Protein AF-A0A0A9XXH5-F1 (afdb_monomer_lite)

Organism: Lygus hesperus (NCBI:txid30085)

Radius of gyration: 18.62 Å; chains: 1; bounding box: 41×30×53 Å

Secondary structure (DSSP, 8-state):
---S-S-B-----B-TTSSSSBHHHHHHHHHTT--BSS--HHHHT-BHHHHHHHHHHTT----------TT--HHHHTTT--SSEE---SBSSTTTT-SGGGEE-SHHHHHHHHHHHH-

Structure (mmCIF, N/CA/C/O backbone):
data_AF-A0A0A9XXH5-F1
#
_entry.id   AF-A0A0A9XXH5-F1
#
loop_
_atom_site.group_PDB
_atom_site.id
_atom_site.type_symbol
_atom_site.label_atom_id
_atom_site.label_alt_id
_atom_site.label_comp_id
_atom_site.label_asym_id
_atom_site.label_entity_id
_atom_site.label_seq_id
_atom_site.pdbx_PDB_ins_code
_atom_site.Cartn_x
_atom_site.Cartn_y
_atom_site.Cartn_z
_atom_site.occupancy
_atom_site.B_iso_or_equiv
_atom_site.auth_seq_id
_atom_site.auth_comp_id
_atom_site.auth_asym_id
_atom_site.auth_atom_id
_atom_site.pdbx_PDB_model_num
ATOM 1 N N . MET A 1 1 ? -15.281 2.011 32.263 1.00 54.94 1 MET A N 1
ATOM 2 C CA . MET A 1 1 ? -15.742 2.935 31.200 1.00 54.94 1 MET A CA 1
ATOM 3 C C . MET A 1 1 ? -16.619 4.014 31.821 1.00 54.94 1 MET A C 1
ATOM 5 O O . MET A 1 1 ? -17.344 3.702 32.754 1.00 54.94 1 MET A O 1
ATOM 9 N N . SER A 1 2 ? -16.558 5.261 31.341 1.00 64.12 2 SER A N 1
ATOM 10 C CA . SER A 1 2 ? -17.388 6.364 31.863 1.00 64.12 2 SER A CA 1
ATOM 11 C C . SER A 1 2 ? -18.861 6.296 31.432 1.00 64.12 2 SER A C 1
ATOM 13 O O . SER A 1 2 ? -19.673 7.029 31.985 1.00 64.12 2 SER A O 1
ATOM 15 N N . GLY A 1 3 ? -19.198 5.460 30.437 1.00 71.00 3 GLY A N 1
ATOM 16 C CA . GLY A 1 3 ? -20.556 5.318 29.894 1.00 71.00 3 GLY A CA 1
ATOM 17 C C . GLY A 1 3 ? -21.072 6.546 29.135 1.00 71.00 3 GLY A C 1
ATOM 18 O O . GLY A 1 3 ? -22.267 6.652 28.904 1.00 71.00 3 GLY A O 1
ATOM 19 N N . LYS A 1 4 ? -20.197 7.501 28.785 1.00 87.12 4 LYS A N 1
ATOM 20 C CA . LYS A 1 4 ? -20.600 8.768 28.148 1.00 87.12 4 LYS A CA 1
ATOM 21 C C . LYS A 1 4 ? -20.866 8.673 26.644 1.00 87.12 4 LYS A C 1
ATOM 23 O O . LYS A 1 4 ? -21.553 9.542 26.120 1.00 87.12 4 LYS A O 1
ATOM 28 N N . TYR A 1 5 ? -20.296 7.679 25.966 1.00 91.62 5 TYR A N 1
ATOM 29 C CA . TYR A 1 5 ? -20.392 7.511 24.517 1.00 91.62 5 TYR A CA 1
ATOM 30 C C . TYR A 1 5 ? -20.564 6.035 24.172 1.00 91.62 5 TYR A C 1
ATOM 32 O O . TYR A 1 5 ? -19.884 5.191 24.758 1.00 91.62 5 TYR A O 1
ATOM 40 N N . ASP A 1 6 ? -21.432 5.753 23.202 1.00 94.44 6 ASP A N 1
ATOM 41 C CA . ASP A 1 6 ? -21.712 4.392 22.732 1.00 94.44 6 ASP A CA 1
ATOM 42 C C . ASP A 1 6 ? -20.745 3.935 21.630 1.00 94.44 6 ASP A C 1
ATOM 44 O O . ASP A 1 6 ? -20.480 2.744 21.485 1.00 94.44 6 ASP A O 1
ATOM 48 N N . VAL A 1 7 ? -20.212 4.874 20.841 1.00 95.25 7 VAL A N 1
ATOM 49 C CA . VAL A 1 7 ? -19.296 4.596 19.729 1.00 95.25 7 VAL A CA 1
ATOM 50 C C . VAL A 1 7 ? -18.395 5.795 19.446 1.00 95.25 7 VAL A C 1
ATOM 52 O O . VAL A 1 7 ? -18.822 6.947 19.533 1.00 95.25 7 VAL A O 1
ATOM 55 N N . PHE A 1 8 ? -17.152 5.520 19.060 1.00 95.31 8 PHE A N 1
ATOM 56 C CA . PHE A 1 8 ? -16.209 6.517 18.568 1.00 95.31 8 PHE A CA 1
ATOM 57 C C . PHE A 1 8 ? -16.181 6.503 17.038 1.00 95.31 8 PHE A C 1
ATOM 59 O O . PHE A 1 8 ? -15.852 5.494 16.412 1.00 95.31 8 PHE A O 1
ATOM 66 N N . TYR A 1 9 ? -16.516 7.633 16.419 1.00 95.69 9 TYR A N 1
ATOM 67 C CA . TYR A 1 9 ? -16.381 7.797 14.975 1.00 95.69 9 TYR A CA 1
ATOM 68 C C . TYR A 1 9 ? -14.916 8.095 14.628 1.00 95.69 9 TYR A C 1
ATOM 70 O O . TYR A 1 9 ? -14.476 9.243 14.687 1.00 95.69 9 TYR A O 1
ATOM 78 N N . ASN A 1 10 ? -14.140 7.050 14.340 1.00 94.12 10 ASN A N 1
ATOM 79 C CA . ASN A 1 10 ? -12.710 7.165 14.080 1.00 94.12 10 ASN A CA 1
ATOM 80 C C . ASN A 1 10 ? -12.438 7.510 12.607 1.00 94.12 10 ASN A C 1
ATOM 82 O O . ASN A 1 10 ? -12.788 6.749 11.705 1.00 94.12 10 ASN A O 1
ATOM 86 N N . MET A 1 11 ? -11.785 8.654 12.400 1.00 92.81 11 MET A N 1
ATOM 87 C CA . MET A 1 11 ? -11.308 9.159 11.105 1.00 92.81 11 MET A CA 1
ATOM 88 C C . MET A 1 11 ? -9.786 9.357 11.097 1.00 92.81 11 MET A C 1
ATOM 90 O O . MET A 1 11 ? -9.259 9.995 10.191 1.00 92.81 11 MET A O 1
ATOM 94 N N . CYS A 1 12 ? -9.086 8.855 12.117 1.00 92.00 12 CYS A N 1
ATOM 95 C CA . CYS A 1 12 ? -7.635 8.919 12.202 1.00 92.00 12 CYS A CA 1
ATOM 96 C C . CYS A 1 12 ? -7.027 8.010 11.134 1.00 92.00 12 CYS A C 1
ATOM 98 O O . CYS A 1 12 ? -7.267 6.799 11.114 1.00 92.00 12 CYS A O 1
ATOM 100 N N . ASP A 1 13 ? -6.242 8.606 10.248 1.00 88.56 13 ASP A N 1
ATOM 101 C CA . ASP A 1 13 ? -5.635 7.977 9.081 1.00 88.56 13 ASP A CA 1
ATOM 102 C C . ASP A 1 13 ? -4.110 8.191 9.055 1.00 88.56 13 ASP A C 1
ATOM 104 O O . ASP A 1 13 ? -3.494 8.098 8.005 1.00 88.56 13 ASP A O 1
ATOM 108 N N . GLY A 1 14 ? -3.472 8.502 10.182 1.00 89.94 14 GLY A N 1
ATOM 109 C CA . GLY A 1 14 ? -2.016 8.600 10.281 1.00 89.94 14 GLY A CA 1
ATOM 110 C C . GLY A 1 14 ? -1.283 7.315 9.935 1.00 89.94 14 GLY A C 1
ATOM 111 O O . GLY A 1 14 ? -1.581 6.260 10.492 1.00 89.94 14 GLY A O 1
ATOM 112 N N . ALA A 1 15 ? -0.290 7.413 9.050 1.00 83.50 15 ALA A N 1
ATOM 113 C CA . ALA A 1 15 ? 0.727 6.378 8.929 1.00 83.50 15 ALA A CA 1
ATOM 114 C C . ALA A 1 15 ? 1.679 6.431 10.134 1.00 83.50 15 ALA A C 1
ATOM 116 O O . ALA A 1 15 ? 1.893 7.493 10.714 1.00 83.50 15 ALA A O 1
ATOM 117 N N . LYS A 1 16 ? 2.296 5.300 10.492 1.00 77.56 16 LYS A N 1
ATOM 118 C CA . LYS A 1 16 ? 3.259 5.208 11.611 1.00 77.56 16 LYS A CA 1
ATOM 119 C C . LYS A 1 16 ? 4.427 6.193 11.546 1.00 77.56 16 LYS A C 1
ATOM 121 O O . LYS A 1 16 ? 5.037 6.472 12.573 1.00 77.56 16 LYS A O 1
ATOM 126 N N . ASP A 1 17 ? 4.793 6.635 10.352 1.00 80.50 17 ASP A N 1
ATOM 127 C CA . ASP A 1 17 ? 5.894 7.555 10.078 1.00 80.50 17 ASP A CA 1
ATOM 128 C C . ASP A 1 17 ? 5.446 9.021 9.937 1.00 80.50 17 ASP A C 1
ATOM 130 O O . ASP A 1 17 ? 6.268 9.892 9.650 1.00 80.50 17 ASP A O 1
ATOM 134 N N . GLU A 1 18 ? 4.165 9.316 10.164 1.00 83.19 18 GLU A N 1
ATOM 135 C CA . GLU A 1 18 ? 3.600 10.662 10.100 1.00 83.19 18 GLU A CA 1
ATOM 136 C C . GLU A 1 18 ? 3.327 11.226 11.506 1.00 83.19 18 GLU A C 1
ATOM 138 O O . GLU A 1 18 ? 2.903 10.518 12.416 1.00 83.19 18 GLU A O 1
ATOM 143 N N . ASP A 1 19 ? 3.505 12.539 11.678 1.00 87.75 19 ASP A N 1
ATOM 144 C CA . ASP A 1 19 ? 3.143 13.263 12.908 1.00 87.75 19 ASP A CA 1
ATOM 145 C C . ASP A 1 19 ? 1.641 13.600 12.924 1.00 87.75 19 ASP A C 1
ATOM 147 O O .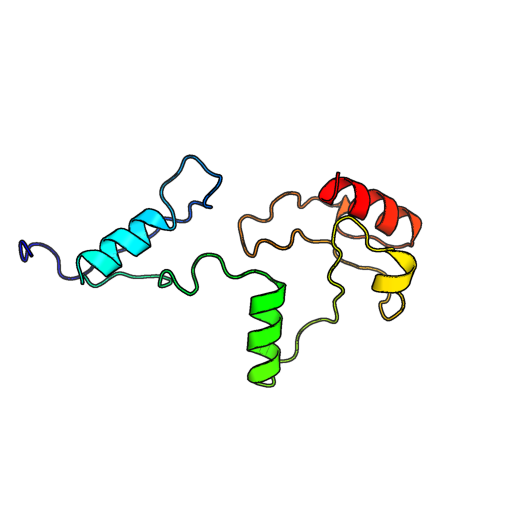 ASP A 1 19 ? 1.221 14.760 12.926 1.00 87.75 19 ASP A O 1
ATOM 151 N N . ARG A 1 20 ? 0.801 12.566 12.816 1.00 90.25 20 ARG A N 1
ATOM 152 C CA . ARG A 1 20 ? -0.655 12.691 12.915 1.00 90.25 20 ARG A CA 1
ATOM 153 C C . ARG A 1 20 ? -1.276 11.434 13.504 1.00 90.25 20 ARG A C 1
ATOM 155 O O . ARG A 1 20 ? -0.735 10.344 13.374 1.00 90.25 20 ARG A O 1
ATOM 162 N N . ALA A 1 21 ? -2.458 11.606 14.086 1.00 92.75 21 ALA A N 1
ATOM 163 C CA . ALA A 1 21 ? -3.176 10.527 14.744 1.00 92.75 21 ALA A CA 1
ATOM 164 C C . ALA A 1 21 ? -3.494 9.363 13.784 1.00 92.75 21 ALA A C 1
ATOM 166 O O . ALA A 1 21 ? -4.158 9.574 12.762 1.00 92.75 21 ALA A O 1
ATOM 167 N N . GLY A 1 22 ? -3.068 8.151 14.133 1.00 93.06 22 GLY A N 1
ATOM 168 C CA . GLY A 1 22 ? -3.111 6.964 13.289 1.00 93.06 22 GLY A CA 1
ATOM 169 C C . GLY A 1 22 ? -3.439 5.667 14.033 1.00 93.06 22 GLY A C 1
ATOM 170 O O . GLY A 1 22 ? -4.433 5.567 14.762 1.00 93.06 22 GLY A O 1
ATOM 171 N N . ILE A 1 23 ? -2.610 4.643 13.817 1.00 93.19 23 ILE A N 1
ATOM 172 C CA . ILE A 1 23 ? -2.771 3.292 14.382 1.00 93.19 23 ILE A CA 1
ATOM 173 C C . ILE A 1 23 ? -2.852 3.281 15.912 1.00 93.19 23 ILE A C 1
ATOM 175 O O . ILE A 1 23 ? -3.563 2.461 16.488 1.00 93.19 23 ILE A O 1
ATOM 179 N N . GLU A 1 24 ? -2.162 4.194 16.584 1.00 94.12 24 GLU A N 1
ATOM 180 C CA . GLU A 1 24 ? -2.131 4.298 18.039 1.00 94.12 24 GLU A CA 1
ATOM 181 C C . GLU A 1 24 ? -3.500 4.672 18.619 1.00 94.12 24 GLU A C 1
ATOM 183 O O . GLU A 1 24 ? -3.865 4.186 19.689 1.00 94.12 24 GLU A O 1
ATOM 188 N N . VAL A 1 25 ? -4.313 5.444 17.886 1.00 95.19 25 VAL A N 1
ATOM 189 C CA . VAL A 1 25 ? -5.703 5.715 18.279 1.00 95.19 25 VAL A CA 1
ATOM 190 C C . VAL A 1 25 ? -6.534 4.440 18.203 1.00 95.19 25 VAL A C 1
ATOM 192 O O . VAL A 1 25 ? -7.292 4.146 19.125 1.00 95.19 25 VAL A O 1
ATOM 195 N N . VAL A 1 26 ? -6.373 3.652 17.137 1.00 95.50 26 VAL A N 1
ATOM 196 C CA . VAL A 1 26 ? -7.076 2.369 16.977 1.00 95.50 26 VAL A CA 1
ATOM 197 C C . VAL A 1 26 ? -6.694 1.401 18.096 1.00 95.50 26 VAL A C 1
ATOM 199 O O . VAL A 1 26 ? -7.571 0.811 18.719 1.00 95.50 26 VAL A O 1
ATOM 202 N N . GLN A 1 27 ? -5.400 1.283 18.395 1.00 95.88 27 GLN A N 1
ATOM 203 C CA . GLN A 1 27 ? -4.899 0.424 19.469 1.00 95.88 27 GLN A CA 1
ATOM 204 C C . GLN A 1 27 ? -5.422 0.855 20.841 1.00 95.88 27 GLN A C 1
ATOM 206 O O . GLN A 1 27 ? -5.854 0.006 21.615 1.00 95.88 27 GLN A O 1
ATOM 211 N N . ALA A 1 28 ? -5.461 2.161 21.123 1.00 95.69 28 ALA A N 1
ATOM 212 C CA . ALA A 1 28 ? -6.043 2.668 22.359 1.00 95.69 28 ALA A CA 1
ATOM 213 C C . ALA A 1 28 ? -7.540 2.327 22.458 1.00 95.69 28 ALA A C 1
ATOM 215 O O . ALA A 1 28 ? -7.999 1.846 23.491 1.00 95.69 28 ALA A O 1
ATOM 216 N N . LEU A 1 29 ? -8.314 2.528 21.385 1.00 95.38 29 LEU A N 1
ATOM 217 C CA . LEU A 1 29 ? -9.742 2.184 21.359 1.00 95.38 29 LEU A CA 1
ATOM 218 C C . LEU A 1 29 ? -9.976 0.679 21.601 1.00 95.38 29 LEU A C 1
ATOM 220 O O . LEU A 1 29 ? -10.894 0.309 22.338 1.00 95.38 29 LEU A O 1
ATOM 224 N N . GLU A 1 30 ? -9.124 -0.181 21.037 1.00 95.94 30 GLU A N 1
ATOM 225 C CA . GLU A 1 30 ? -9.136 -1.630 21.273 1.00 95.94 30 GLU A CA 1
ATOM 226 C C . GLU A 1 30 ? -8.782 -1.990 22.726 1.00 95.94 30 GLU A C 1
ATOM 228 O O . GLU A 1 30 ? -9.483 -2.802 23.335 1.00 95.94 30 GLU A O 1
ATOM 233 N N . GLU A 1 31 ? -7.751 -1.362 23.303 1.00 96.50 31 GLU A N 1
ATOM 234 C CA . GLU A 1 31 ? -7.319 -1.559 24.696 1.00 96.50 31 GLU A CA 1
ATOM 235 C C . GLU A 1 31 ? -8.400 -1.136 25.701 1.00 96.50 31 GLU A C 1
ATOM 237 O O . GLU A 1 31 ? -8.645 -1.821 26.694 1.00 96.50 31 GLU A O 1
ATOM 242 N N . PHE A 1 32 ? -9.114 -0.043 25.422 1.00 94.31 32 PHE A N 1
ATOM 243 C CA . PHE A 1 32 ? -10.244 0.396 26.242 1.00 94.31 32 PHE A CA 1
ATOM 244 C C . PHE A 1 32 ? -11.518 -0.428 26.028 1.00 94.31 32 PHE A C 1
ATOM 246 O O . PHE A 1 32 ? -12.504 -0.185 26.730 1.00 94.31 32 PHE A O 1
ATOM 253 N N . HIS A 1 33 ? -11.515 -1.388 25.097 1.00 93.56 33 HIS A N 1
ATOM 254 C CA . HIS A 1 33 ? -12.666 -2.212 24.724 1.00 93.56 33 HIS A CA 1
ATOM 255 C C . HIS A 1 33 ? -13.907 -1.389 24.342 1.00 93.56 33 HIS A C 1
ATOM 257 O O . HIS A 1 33 ? -15.036 -1.765 24.667 1.00 93.56 33 HIS A O 1
ATOM 263 N N . VAL A 1 34 ? -13.711 -0.247 23.675 1.00 94.19 34 VAL A N 1
ATOM 264 C CA . VAL A 1 34 ? -14.814 0.625 23.245 1.00 94.19 34 VAL A CA 1
ATOM 265 C C . VAL A 1 34 ? -15.170 0.390 21.775 1.00 94.19 34 VAL A C 1
ATOM 267 O O . VAL A 1 34 ? -14.282 0.117 20.969 1.00 94.19 34 VAL A O 1
ATOM 270 N N . PRO A 1 35 ? -16.449 0.512 21.378 1.00 95.25 35 PRO A N 1
ATOM 271 C CA . PRO A 1 35 ? -16.830 0.423 19.972 1.00 95.25 35 PRO A CA 1
ATOM 272 C C . PRO A 1 35 ? -16.311 1.617 19.162 1.00 95.25 35 PRO A C 1
ATOM 274 O O . PRO A 1 35 ? -16.408 2.764 19.605 1.00 95.25 35 PRO A O 1
ATOM 277 N N . PHE A 1 36 ? -15.826 1.370 17.944 1.00 95.69 36 PHE A N 1
ATOM 278 C CA . PHE A 1 36 ? -15.407 2.421 17.016 1.00 95.69 36 PHE A CA 1
ATOM 279 C C . PHE A 1 36 ? -15.652 2.045 15.549 1.00 95.69 36 PHE A C 1
ATOM 281 O O . PHE A 1 36 ? -15.795 0.871 15.209 1.00 95.69 36 PHE A O 1
ATOM 288 N N . THR A 1 37 ? -15.732 3.049 14.674 1.00 95.88 37 THR A N 1
ATOM 289 C CA . THR A 1 37 ? -15.855 2.861 13.217 1.00 95.88 37 THR A CA 1
ATOM 290 C C . THR A 1 37 ? -14.493 2.702 12.539 1.00 95.88 37 THR A C 1
ATOM 292 O O . THR A 1 37 ? -13.492 3.192 13.041 1.00 95.88 37 THR A O 1
ATOM 295 N N . GLY A 1 38 ? -14.447 2.101 11.349 1.00 93.12 38 GLY A N 1
ATOM 296 C CA . GLY A 1 38 ? -13.210 1.968 10.570 1.00 93.12 38 GLY A CA 1
ATOM 297 C C . GLY A 1 38 ? -12.510 0.622 10.764 1.00 93.12 38 GLY A C 1
ATOM 298 O O . GLY A 1 38 ? -13.125 -0.358 11.185 1.00 93.12 38 GLY A O 1
ATOM 299 N N . ALA A 1 39 ? -11.237 0.552 10.374 1.00 91.38 39 ALA A N 1
ATOM 300 C CA . ALA A 1 39 ? -10.456 -0.678 10.444 1.00 91.38 39 ALA A CA 1
ATOM 301 C C . ALA A 1 39 ? -9.921 -0.931 11.861 1.00 91.38 39 ALA A C 1
ATOM 303 O O . ALA A 1 39 ? -9.456 -0.010 12.528 1.00 91.38 39 ALA A O 1
ATOM 304 N N . VAL A 1 40 ? -9.926 -2.200 12.275 1.00 93.88 40 VAL A N 1
ATOM 305 C CA . VAL A 1 40 ? -9.172 -2.678 13.447 1.00 93.88 40 VAL A CA 1
ATOM 306 C C . VAL A 1 40 ? -7.669 -2.654 13.172 1.00 93.88 40 VAL A C 1
ATOM 308 O O . VAL A 1 40 ? -7.242 -2.688 12.012 1.00 93.88 40 VAL A O 1
ATOM 311 N N . SER A 1 41 ? -6.859 -2.672 14.230 1.00 93.38 41 SER A N 1
ATOM 312 C CA . SER A 1 41 ? -5.399 -2.538 14.154 1.00 93.38 41 SER A CA 1
ATOM 313 C C . SER A 1 41 ? -4.761 -3.561 13.211 1.00 93.38 41 SER A C 1
ATOM 315 O O . SER A 1 41 ? -3.871 -3.226 12.429 1.00 93.38 41 SER A O 1
ATOM 317 N N . LYS A 1 42 ? -5.296 -4.790 13.192 1.00 90.81 42 LYS A N 1
ATOM 318 C CA . LYS A 1 42 ? -4.871 -5.884 12.302 1.00 90.81 42 LYS A CA 1
ATOM 319 C C . LYS A 1 42 ? -4.888 -5.515 10.810 1.00 90.81 42 LYS A C 1
ATOM 321 O O . LYS A 1 42 ? -4.099 -6.066 10.046 1.00 90.81 42 LYS A O 1
ATOM 326 N N . TYR A 1 43 ? -5.795 -4.640 10.378 1.00 89.50 43 TYR A N 1
ATOM 327 C CA . TYR A 1 43 ? -6.005 -4.318 8.960 1.00 89.50 43 TYR A CA 1
ATOM 328 C C . TYR A 1 43 ? -5.656 -2.872 8.599 1.00 89.50 43 TYR A C 1
ATOM 330 O O . TYR A 1 43 ? -5.814 -2.484 7.445 1.00 89.50 43 TYR A O 1
ATOM 338 N N . TYR A 1 44 ? -5.175 -2.091 9.563 1.00 90.06 44 TYR A N 1
ATOM 339 C CA . TYR A 1 44 ? -4.972 -0.655 9.409 1.00 90.06 44 TYR A CA 1
ATOM 340 C C . TYR A 1 44 ? -3.859 -0.303 8.403 1.00 90.06 44 TYR A C 1
ATOM 342 O O . TYR A 1 44 ? -4.044 0.543 7.537 1.00 90.06 44 TYR A O 1
ATOM 350 N N . GLU A 1 45 ? -2.731 -1.019 8.449 1.00 87.50 45 GLU A N 1
ATOM 351 C CA . GLU A 1 45 ? -1.546 -0.776 7.604 1.00 87.50 45 GLU A CA 1
ATOM 352 C C . GLU A 1 45 ? -1.099 -2.036 6.846 1.00 87.50 45 GLU A C 1
ATOM 354 O O . GLU A 1 45 ? 0.080 -2.385 6.781 1.00 87.50 45 GLU A O 1
ATOM 359 N N . MET A 1 46 ? -2.051 -2.769 6.269 1.00 90.31 46 MET A N 1
ATOM 360 C CA . MET A 1 46 ? -1.715 -3.947 5.469 1.00 90.31 46 MET A CA 1
ATOM 361 C C . MET A 1 46 ? -0.863 -3.555 4.245 1.00 90.31 46 MET A C 1
ATOM 363 O O . MET A 1 46 ? -1.142 -2.563 3.564 1.00 90.31 46 MET A O 1
ATOM 367 N N . THR A 1 47 ? 0.181 -4.327 3.931 1.00 92.00 47 THR A N 1
ATOM 368 C CA . THR A 1 47 ? 0.992 -4.061 2.735 1.00 92.00 47 THR A CA 1
ATOM 369 C C . THR A 1 47 ? 0.235 -4.465 1.466 1.00 92.00 47 THR A C 1
ATOM 371 O O . THR A 1 47 ? -0.642 -5.330 1.489 1.00 92.00 47 THR A O 1
ATOM 374 N N . LYS A 1 48 ? 0.568 -3.876 0.309 1.00 92.62 48 LYS A N 1
ATOM 375 C CA . LYS A 1 48 ? -0.045 -4.288 -0.969 1.00 92.62 48 LYS A CA 1
ATOM 376 C C . LYS A 1 48 ? 0.176 -5.782 -1.286 1.00 92.62 48 LYS A C 1
ATOM 378 O O . LYS A 1 48 ? -0.763 -6.398 -1.795 1.00 92.62 48 LYS A O 1
ATOM 383 N N . PRO A 1 49 ? 1.358 -6.384 -1.026 1.00 94.44 49 PRO A N 1
ATOM 384 C CA . PRO A 1 49 ? 1.541 -7.831 -1.130 1.00 94.44 49 PRO A CA 1
ATOM 385 C C . PRO A 1 49 ? 0.622 -8.633 -0.203 1.00 94.44 49 PRO A C 1
ATOM 387 O O . PRO A 1 49 ? 0.001 -9.578 -0.680 1.00 94.44 49 PRO A O 1
ATOM 390 N N . ASP A 1 50 ? 0.458 -8.229 1.061 1.00 94.44 50 ASP A N 1
ATOM 391 C CA . ASP A 1 50 ? -0.450 -8.912 1.997 1.00 94.44 50 ASP A CA 1
ATOM 392 C C . ASP A 1 50 ? -1.903 -8.847 1.510 1.00 94.44 50 ASP A C 1
ATOM 394 O O . ASP A 1 50 ? -2.599 -9.861 1.483 1.00 94.44 50 ASP A O 1
ATOM 398 N N . MET A 1 51 ? -2.347 -7.682 1.023 1.00 95.12 51 MET A N 1
ATOM 399 C CA . MET A 1 51 ? -3.679 -7.526 0.427 1.00 95.12 51 MET A CA 1
ATOM 400 C C . MET A 1 51 ? -3.878 -8.466 -0.771 1.00 95.12 51 MET A C 1
ATOM 402 O O . MET A 1 51 ? -4.944 -9.061 -0.928 1.00 95.12 51 MET A O 1
ATOM 406 N N . LYS A 1 52 ? -2.855 -8.622 -1.622 1.00 96.12 52 LYS A N 1
ATOM 407 C CA . LYS A 1 52 ? -2.891 -9.540 -2.772 1.00 96.12 52 LYS A CA 1
ATOM 408 C C . LYS A 1 52 ? -2.883 -11.006 -2.350 1.00 96.12 52 LYS A C 1
ATOM 410 O O . LYS A 1 52 ? -3.562 -11.803 -2.991 1.00 96.12 52 LYS A O 1
ATOM 415 N N . LEU A 1 53 ? -2.158 -11.352 -1.288 1.00 95.50 53 LEU A N 1
ATOM 416 C CA . LEU A 1 53 ? -2.144 -12.697 -0.719 1.00 95.50 53 LEU A CA 1
ATOM 417 C C . LEU A 1 53 ? -3.522 -13.073 -0.164 1.00 95.50 53 LEU A C 1
ATOM 419 O O . LEU A 1 53 ? -4.031 -14.149 -0.468 1.00 95.50 53 LEU A O 1
ATOM 423 N N . VAL A 1 54 ? -4.159 -12.1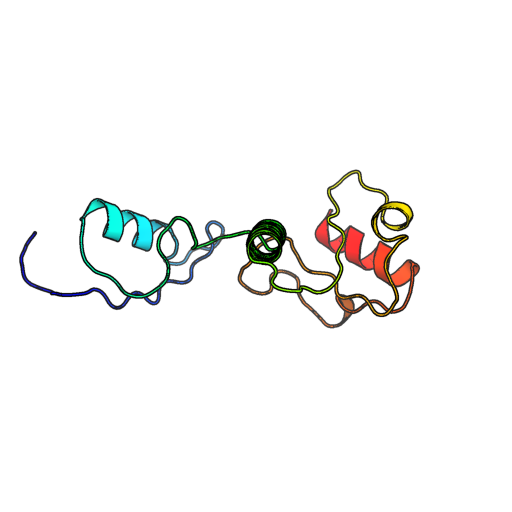65 0.582 1.00 95.75 54 VAL A N 1
ATOM 424 C CA . VAL A 1 54 ? -5.533 -12.351 1.069 1.00 95.75 54 VAL A CA 1
ATOM 425 C C . VAL A 1 54 ? -6.502 -12.487 -0.105 1.00 95.75 54 VAL A C 1
ATOM 427 O O . VAL A 1 54 ? -7.307 -13.411 -0.120 1.00 95.75 54 VAL A O 1
ATOM 430 N N . ALA A 1 55 ? -6.404 -11.625 -1.121 1.00 97.12 55 ALA A N 1
ATOM 431 C CA . ALA A 1 55 ? -7.242 -11.728 -2.315 1.00 97.12 55 ALA A CA 1
ATOM 432 C C . ALA A 1 55 ? -7.081 -13.088 -3.016 1.00 97.12 55 ALA A C 1
ATOM 434 O O . ALA A 1 55 ? -8.079 -13.718 -3.349 1.00 97.12 55 ALA A O 1
ATOM 435 N N . HIS A 1 56 ? -5.845 -13.573 -3.170 1.00 96.94 56 HIS A N 1
ATOM 436 C CA . HIS A 1 56 ? -5.571 -14.889 -3.743 1.00 96.94 56 HIS A CA 1
ATOM 437 C C . HIS A 1 56 ? -6.200 -16.027 -2.928 1.00 96.94 56 HIS A C 1
ATOM 439 O O . HIS A 1 56 ? -6.809 -16.912 -3.516 1.00 96.94 56 HIS A O 1
ATOM 445 N N . TYR A 1 57 ? -6.106 -15.979 -1.594 1.00 97.50 57 TYR A N 1
ATOM 446 C CA . TYR A 1 57 ? -6.706 -16.983 -0.706 1.00 97.50 57 TYR A CA 1
ATOM 447 C C . TYR A 1 57 ? -8.233 -17.090 -0.861 1.00 97.50 57 TYR A C 1
ATOM 449 O O . TYR A 1 57 ? -8.798 -18.161 -0.668 1.00 97.50 57 TYR A O 1
ATOM 457 N N . TYR A 1 58 ? -8.894 -15.987 -1.215 1.00 98.00 58 TYR A N 1
ATOM 458 C CA . TYR A 1 58 ? -10.340 -15.929 -1.444 1.00 98.00 58 TYR A CA 1
ATOM 459 C C . TYR A 1 58 ? -10.731 -15.994 -2.931 1.00 98.00 58 TYR A C 1
ATOM 461 O O . TYR A 1 58 ? -11.836 -15.585 -3.282 1.00 98.00 58 TYR A O 1
ATOM 469 N N . ASP A 1 59 ? -9.837 -16.457 -3.812 1.00 98.00 59 ASP A N 1
ATOM 470 C CA . ASP A 1 59 ? -10.066 -16.556 -5.262 1.00 98.00 59 ASP A CA 1
ATOM 471 C C . ASP A 1 59 ? -10.476 -15.223 -5.930 1.00 98.00 59 ASP A C 1
ATOM 473 O O . ASP A 1 59 ? -11.137 -15.177 -6.971 1.00 98.00 59 ASP A O 1
ATOM 477 N N . ILE A 1 60 ? -10.050 -14.097 -5.350 1.00 98.31 60 ILE A N 1
ATOM 478 C CA . ILE A 1 60 ? -10.255 -12.762 -5.908 1.00 98.31 60 ILE A CA 1
ATOM 479 C C . ILE A 1 60 ? -9.094 -12.444 -6.850 1.00 98.31 60 ILE A C 1
ATOM 481 O O . ILE A 1 60 ? -7.941 -12.279 -6.443 1.00 98.31 60 ILE A O 1
ATOM 485 N N . ASN A 1 61 ? -9.414 -12.296 -8.135 1.00 97.62 61 ASN A N 1
ATOM 486 C CA . ASN A 1 61 ? -8.436 -11.918 -9.148 1.00 97.62 61 ASN A CA 1
ATOM 487 C C . ASN A 1 61 ? -7.824 -10.541 -8.856 1.00 97.62 61 ASN A C 1
ATOM 489 O O . ASN A 1 61 ? -8.529 -9.555 -8.646 1.00 97.62 61 ASN A O 1
ATOM 493 N N . THR A 1 62 ? -6.495 -10.450 -8.939 1.00 97.12 62 THR A N 1
ATOM 494 C CA . THR A 1 62 ? -5.774 -9.172 -8.894 1.00 97.12 62 THR A CA 1
ATOM 495 C C . THR A 1 62 ? -4.856 -9.023 -10.101 1.00 97.12 62 THR A C 1
ATOM 497 O O . THR A 1 62 ? -4.494 -10.000 -10.758 1.00 97.12 62 THR A O 1
ATOM 500 N N . ALA A 1 63 ? -4.460 -7.786 -10.413 1.00 95.94 63 ALA A N 1
ATOM 501 C CA . ALA A 1 63 ? -3.458 -7.549 -11.447 1.00 95.94 63 ALA A CA 1
ATOM 502 C C . ALA A 1 63 ? -2.150 -8.293 -11.118 1.00 95.94 63 ALA A C 1
ATOM 504 O O . ALA A 1 63 ? -1.703 -8.275 -9.963 1.00 95.94 63 ALA A O 1
ATOM 505 N N . LYS A 1 64 ? -1.519 -8.887 -12.142 1.00 96.25 64 LYS A N 1
ATOM 506 C CA . LYS A 1 64 ? -0.165 -9.452 -12.036 1.00 96.25 64 LYS A CA 1
ATOM 507 C C . LYS A 1 64 ? 0.785 -8.413 -11.444 1.00 96.25 64 LYS A C 1
ATOM 509 O O . LYS A 1 64 ? 0.615 -7.213 -11.664 1.00 96.25 64 LYS A O 1
ATOM 514 N N . TYR A 1 65 ? 1.756 -8.872 -10.671 1.00 96.50 65 TYR A N 1
ATOM 515 C CA . TYR A 1 65 ? 2.703 -8.000 -9.994 1.00 96.50 65 TYR A CA 1
ATOM 516 C C . TYR A 1 65 ? 4.049 -8.697 -9.811 1.00 96.50 65 TYR A C 1
ATOM 518 O O . TYR A 1 65 ? 4.158 -9.915 -9.969 1.00 96.50 65 TYR A O 1
ATOM 526 N N . ALA A 1 66 ? 5.049 -7.892 -9.478 1.00 95.75 66 ALA A N 1
ATOM 527 C CA . ALA A 1 66 ? 6.339 -8.308 -8.960 1.00 95.75 66 ALA A CA 1
ATOM 528 C C . ALA A 1 66 ? 6.599 -7.508 -7.676 1.00 95.75 66 ALA A C 1
ATOM 530 O O . ALA A 1 66 ? 6.186 -6.348 -7.581 1.00 95.75 66 ALA A O 1
ATOM 531 N N . LEU A 1 67 ? 7.233 -8.134 -6.688 1.00 94.50 67 LEU A N 1
ATOM 532 C CA . LEU A 1 67 ? 7.751 -7.459 -5.501 1.00 94.50 67 LEU A CA 1
ATOM 533 C C . LEU A 1 67 ? 9.261 -7.325 -5.684 1.00 94.50 67 LEU A C 1
ATOM 535 O O . LEU A 1 67 ? 9.900 -8.302 -6.060 1.00 94.50 67 LEU A O 1
ATOM 539 N N . LEU A 1 68 ? 9.792 -6.124 -5.469 1.00 93.94 68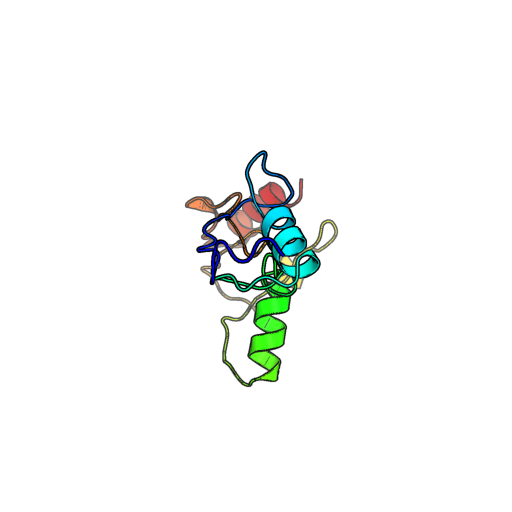 LEU A N 1
ATOM 540 C CA . LEU A 1 68 ? 11.221 -5.849 -5.570 1.00 93.94 68 LEU A CA 1
ATOM 541 C C . LEU A 1 68 ? 11.715 -5.318 -4.225 1.00 93.94 68 LEU A C 1
ATOM 543 O O . LEU A 1 68 ? 11.152 -4.358 -3.696 1.00 93.94 68 LEU A O 1
ATOM 547 N N . GLY A 1 69 ? 12.756 -5.945 -3.694 1.00 90.88 69 GLY A N 1
ATOM 548 C CA . GLY A 1 69 ? 13.563 -5.476 -2.580 1.00 90.88 69 GLY A CA 1
ATOM 549 C C . GLY A 1 69 ? 14.896 -4.867 -3.037 1.00 90.88 69 GLY A C 1
ATOM 550 O O . GLY A 1 69 ? 15.206 -4.857 -4.230 1.00 90.88 69 GLY A O 1
ATOM 551 N N . PRO A 1 70 ? 15.722 -4.380 -2.092 1.00 87.75 70 PRO A N 1
ATOM 552 C CA . PRO A 1 70 ? 16.923 -3.601 -2.399 1.00 87.75 70 PRO A CA 1
ATOM 553 C C . PRO A 1 70 ? 17.970 -4.254 -3.302 1.00 87.75 70 PRO A C 1
ATOM 555 O O . PRO A 1 70 ? 18.702 -3.555 -3.996 1.00 87.75 70 PRO A O 1
ATOM 558 N N . ASN A 1 71 ? 18.033 -5.584 -3.302 1.00 90.12 71 A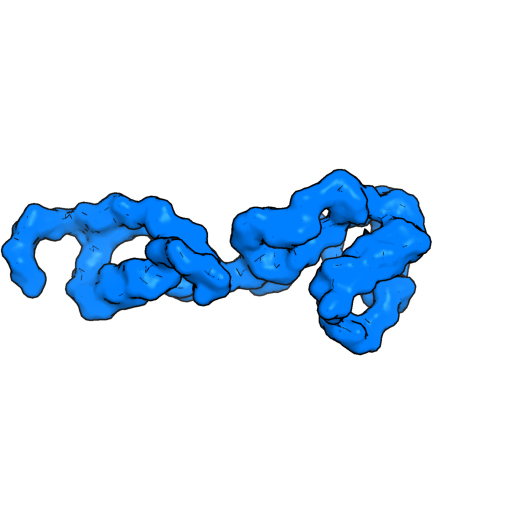SN A N 1
ATOM 559 C CA . ASN A 1 71 ? 19.046 -6.348 -4.028 1.00 90.12 71 ASN A CA 1
ATOM 560 C C . ASN A 1 71 ? 18.486 -7.067 -5.265 1.00 90.12 71 ASN A C 1
ATOM 562 O O . ASN A 1 71 ? 19.213 -7.825 -5.905 1.00 90.12 71 ASN A O 1
ATOM 566 N N . ASP A 1 72 ? 17.211 -6.857 -5.599 1.00 93.06 72 ASP A N 1
ATOM 567 C CA . ASP A 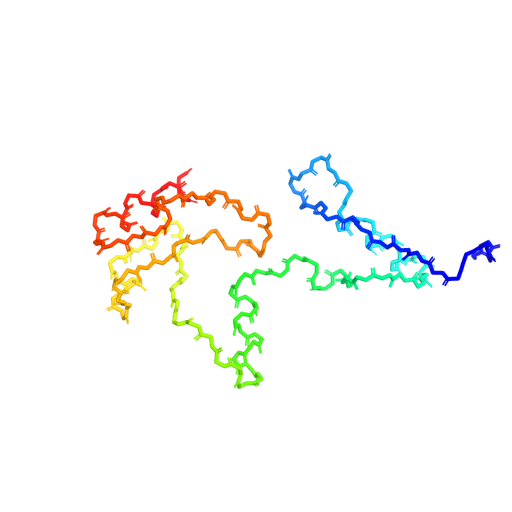1 72 ? 16.570 -7.565 -6.704 1.00 93.06 72 ASP A CA 1
ATOM 568 C C . ASP A 1 72 ? 16.922 -6.938 -8.057 1.00 93.06 72 ASP A C 1
ATOM 570 O O . ASP A 1 72 ? 16.956 -5.716 -8.216 1.00 93.06 72 ASP A O 1
ATOM 574 N N . ASN A 1 73 ? 17.128 -7.785 -9.071 1.00 93.25 73 ASN A N 1
ATOM 575 C CA . ASN A 1 73 ? 17.302 -7.346 -10.452 1.00 93.25 73 ASN A CA 1
ATOM 576 C C . ASN A 1 73 ? 15.926 -7.077 -11.095 1.00 93.25 73 ASN A C 1
ATOM 578 O O . ASN A 1 73 ? 15.172 -8.027 -11.332 1.00 93.25 73 ASN A O 1
ATOM 582 N N . PRO A 1 74 ? 15.592 -5.824 -11.470 1.00 93.19 74 PRO A N 1
ATOM 583 C CA . PRO A 1 74 ? 14.279 -5.499 -12.025 1.00 93.19 74 PRO A CA 1
ATOM 584 C C . PRO A 1 74 ? 13.967 -6.204 -13.346 1.00 93.19 74 PRO A C 1
ATOM 586 O O . PRO A 1 74 ? 12.798 -6.402 -13.665 1.00 93.19 74 PRO A O 1
ATOM 589 N N . ILE A 1 75 ? 14.991 -6.577 -14.121 1.00 92.81 75 ILE A N 1
ATOM 590 C CA . ILE A 1 75 ? 14.803 -7.294 -15.388 1.00 92.81 75 ILE A CA 1
ATOM 591 C C . ILE A 1 75 ? 14.258 -8.697 -15.115 1.00 92.81 75 ILE A C 1
ATOM 593 O O . ILE A 1 75 ? 13.292 -9.117 -15.745 1.00 92.81 75 ILE A O 1
ATOM 597 N N . GLU A 1 76 ? 14.871 -9.404 -14.169 1.00 95.31 76 GLU A N 1
ATOM 598 C CA . GLU A 1 76 ? 14.498 -10.772 -13.812 1.00 95.31 76 GLU A CA 1
ATOM 599 C C . GLU A 1 76 ? 13.164 -10.790 -13.063 1.00 95.31 76 GLU A C 1
ATOM 601 O O . GLU A 1 76 ? 12.252 -11.522 -13.445 1.00 95.31 76 GLU A O 1
ATOM 606 N N . ALA A 1 77 ? 13.012 -9.915 -12.063 1.00 94.62 77 ALA A N 1
ATOM 607 C CA . ALA A 1 77 ? 11.810 -9.833 -11.236 1.00 94.62 77 ALA A CA 1
ATOM 608 C C . ALA A 1 77 ? 10.546 -9.477 -12.038 1.00 94.62 77 ALA A C 1
ATOM 610 O O . ALA A 1 77 ? 9.447 -9.884 -11.664 1.00 94.62 77 ALA A O 1
ATOM 611 N N . CYS A 1 78 ? 10.683 -8.735 -13.141 1.00 95.75 78 CYS A N 1
ATOM 612 C CA . CYS A 1 78 ? 9.562 -8.305 -13.980 1.00 95.75 78 CYS A CA 1
ATOM 613 C C . CYS A 1 78 ? 9.471 -9.045 -15.325 1.00 95.75 78 CYS A C 1
ATOM 615 O O . CYS A 1 78 ? 8.676 -8.641 -16.173 1.00 95.75 78 CYS A O 1
ATOM 617 N N . ALA A 1 79 ? 10.235 -10.119 -15.553 1.00 95.50 79 ALA A N 1
ATOM 618 C CA . ALA A 1 79 ? 10.301 -10.796 -16.855 1.00 95.50 79 ALA A CA 1
ATOM 619 C C . ALA A 1 79 ? 8.942 -11.336 -17.355 1.00 95.50 79 ALA A C 1
ATOM 621 O O . ALA A 1 79 ? 8.698 -11.417 -18.558 1.00 95.50 79 ALA A O 1
ATOM 622 N N . HIS A 1 80 ? 8.027 -11.687 -16.444 1.00 95.88 80 HIS A N 1
ATOM 623 C CA . HIS A 1 80 ? 6.670 -12.167 -16.752 1.00 95.88 80 HIS A CA 1
ATOM 624 C C . HIS A 1 80 ? 5.642 -11.049 -16.978 1.00 95.88 80 HIS A C 1
ATOM 626 O O . HIS A 1 80 ? 4.471 -11.330 -17.273 1.00 95.88 80 HIS A O 1
ATOM 632 N N . MET A 1 81 ? 6.045 -9.793 -16.797 1.00 97.31 81 MET A N 1
ATOM 633 C CA . MET A 1 81 ? 5.179 -8.623 -16.880 1.00 97.31 81 MET A CA 1
ATOM 634 C C . MET A 1 81 ? 5.171 -8.025 -18.292 1.00 97.31 81 MET A C 1
ATOM 636 O O . MET A 1 81 ? 5.965 -8.385 -19.157 1.00 97.31 81 MET A O 1
ATOM 640 N N . ARG A 1 82 ? 4.225 -7.117 -18.555 1.00 97.19 82 ARG A N 1
ATOM 641 C CA . ARG A 1 82 ? 4.099 -6.416 -19.841 1.00 97.19 82 ARG A CA 1
ATOM 642 C C . ARG A 1 82 ? 3.930 -4.926 -19.603 1.00 97.19 82 ARG A C 1
ATOM 644 O O . ARG A 1 82 ? 3.219 -4.535 -18.679 1.00 97.19 82 ARG A O 1
ATOM 651 N N . PHE A 1 83 ? 4.553 -4.118 -20.453 1.00 97.44 83 PHE A N 1
ATOM 652 C CA . PHE A 1 83 ? 4.375 -2.672 -20.438 1.00 97.44 83 PHE A CA 1
ATOM 653 C C . PHE A 1 83 ? 3.005 -2.257 -21.016 1.00 97.44 83 PHE A C 1
ATOM 655 O O . PHE A 1 83 ? 2.486 -2.946 -21.900 1.00 97.44 83 PHE A O 1
ATOM 662 N N . PRO A 1 84 ? 2.424 -1.134 -20.551 1.00 97.75 84 PRO A N 1
ATOM 663 C CA . PRO A 1 84 ? 2.929 -0.295 -19.464 1.00 97.75 84 PRO A CA 1
ATOM 664 C C . PRO A 1 84 ? 2.709 -0.927 -18.080 1.00 97.75 84 PRO A C 1
ATOM 666 O O . PRO A 1 84 ? 1.710 -1.605 -17.847 1.00 97.75 84 PRO A O 1
ATOM 669 N N . MET A 1 85 ? 3.622 -0.659 -17.146 1.00 97.56 85 MET A N 1
ATOM 670 C CA . MET A 1 85 ? 3.525 -1.093 -15.749 1.00 97.56 85 MET A CA 1
ATOM 671 C C . MET A 1 85 ? 3.323 0.097 -14.816 1.00 97.56 85 MET A C 1
ATOM 673 O O . MET A 1 85 ? 3.735 1.214 -15.117 1.00 97.56 85 MET A O 1
ATOM 677 N N . LEU A 1 86 ? 2.695 -0.147 -13.665 1.00 96.44 86 LEU A N 1
ATOM 678 C CA . LEU A 1 86 ? 2.555 0.840 -12.599 1.00 96.44 86 LEU A CA 1
ATOM 679 C C . LEU A 1 86 ? 3.405 0.418 -11.403 1.00 96.44 86 LEU A C 1
ATOM 681 O O . LEU A 1 86 ? 3.158 -0.628 -10.806 1.00 96.44 86 LEU A O 1
ATOM 685 N N . ILE A 1 87 ? 4.369 1.254 -11.040 1.00 94.94 87 ILE A N 1
ATOM 686 C CA . ILE A 1 87 ? 5.239 1.059 -9.883 1.00 94.94 87 ILE A CA 1
ATOM 687 C C . ILE A 1 87 ? 4.612 1.777 -8.693 1.00 94.94 87 ILE A C 1
ATOM 689 O O . ILE A 1 87 ? 4.198 2.932 -8.799 1.00 94.94 87 ILE A O 1
ATOM 693 N N . LYS A 1 88 ? 4.509 1.084 -7.560 1.00 92.75 88 LYS A N 1
ATOM 694 C CA . LYS A 1 88 ? 3.993 1.640 -6.308 1.00 92.75 88 LYS A CA 1
ATOM 695 C C . LYS A 1 88 ? 4.872 1.197 -5.148 1.00 92.75 88 LYS A C 1
ATOM 697 O O . LYS A 1 88 ? 5.307 0.049 -5.133 1.00 92.75 88 LYS A O 1
ATOM 702 N N . HIS A 1 89 ? 5.018 2.057 -4.142 1.00 90.62 89 HIS A N 1
ATOM 703 C CA . HIS A 1 89 ? 5.586 1.660 -2.855 1.00 90.62 89 HIS A CA 1
ATOM 704 C C . HIS A 1 89 ? 4.778 0.512 -2.218 1.00 90.62 89 HIS A C 1
ATOM 706 O O . HIS A 1 89 ? 3.562 0.413 -2.435 1.00 90.62 89 HIS A O 1
ATOM 712 N N . MET A 1 90 ? 5.433 -0.343 -1.424 1.00 89.62 90 MET A N 1
ATOM 713 C CA . MET A 1 90 ? 4.805 -1.521 -0.807 1.00 89.62 90 MET A CA 1
ATOM 714 C C . MET A 1 90 ? 3.724 -1.170 0.222 1.00 89.62 90 MET A C 1
ATOM 716 O O . MET A 1 90 ? 2.746 -1.912 0.344 1.00 89.62 90 MET A O 1
ATOM 720 N N . SER A 1 91 ? 3.875 -0.035 0.919 1.00 86.44 91 SER A N 1
ATOM 721 C CA . SER A 1 91 ? 2.891 0.452 1.897 1.00 86.44 91 SER A CA 1
ATOM 722 C C . SER A 1 91 ? 1.513 0.542 1.254 1.00 86.44 91 SER A C 1
ATOM 724 O O . SER A 1 91 ? 1.386 1.093 0.162 1.00 86.44 91 SER A O 1
ATOM 726 N N . GLY A 1 92 ? 0.470 0.020 1.900 1.00 76.25 92 GLY A N 1
ATOM 727 C CA . GLY A 1 92 ? -0.911 0.127 1.416 1.00 76.25 92 GLY A CA 1
ATOM 728 C C . GLY A 1 92 ? -1.445 1.564 1.371 1.00 76.25 92 GLY A C 1
ATOM 729 O O . GLY A 1 92 ? -2.482 1.802 0.756 1.00 76.25 92 GLY A O 1
ATOM 730 N N . TYR A 1 93 ? -0.720 2.517 1.961 1.00 76.25 93 TYR A N 1
ATOM 731 C CA . TYR A 1 93 ? -1.252 3.795 2.405 1.00 76.25 93 TYR A CA 1
ATOM 732 C C . TYR A 1 93 ? -0.632 5.031 1.698 1.00 76.25 93 TYR A C 1
ATOM 734 O O . TYR A 1 93 ? 0.417 4.947 1.056 1.00 76.25 93 TYR A O 1
ATOM 742 N N . SER A 1 94 ? -1.338 6.171 1.756 1.00 73.50 94 SER A N 1
ATOM 743 C CA . SER A 1 94 ? -0.960 7.548 1.346 1.00 73.50 94 SER A CA 1
ATOM 744 C C . SER A 1 94 ? -0.468 7.820 -0.088 1.00 73.50 94 SER A C 1
ATOM 746 O O . SER A 1 94 ? -0.066 8.936 -0.399 1.00 73.50 94 SER A O 1
ATOM 748 N N . SER A 1 95 ? -0.485 6.847 -1.010 1.00 82.50 95 SER A N 1
ATOM 749 C CA . SER A 1 95 ? 0.120 7.026 -2.352 1.00 82.50 95 SER A CA 1
ATOM 750 C C . SER A 1 95 ? 1.559 7.567 -2.286 1.00 82.50 95 SER A C 1
ATOM 752 O O . SER A 1 95 ? 1.983 8.338 -3.148 1.00 82.50 95 SER A O 1
ATOM 754 N N . VAL A 1 96 ? 2.304 7.158 -1.255 1.00 81.81 96 VAL A N 1
ATOM 755 C CA . VAL A 1 96 ? 3.664 7.638 -0.997 1.00 81.81 96 VAL A CA 1
ATOM 756 C C . VAL A 1 96 ? 4.537 7.432 -2.230 1.00 81.81 96 VAL A C 1
ATOM 758 O O . VAL A 1 96 ? 4.577 6.340 -2.809 1.00 81.81 96 VAL A O 1
ATOM 761 N N . GLY A 1 97 ? 5.205 8.508 -2.645 1.00 86.38 97 GLY A N 1
ATOM 762 C CA . GLY A 1 97 ? 6.087 8.509 -3.806 1.00 86.38 97 GLY A CA 1
ATOM 763 C C . GLY A 1 97 ? 5.365 8.261 -5.130 1.00 86.38 97 GLY A C 1
ATOM 764 O O . GLY A 1 97 ? 5.983 7.759 -6.057 1.00 86.38 97 GLY A O 1
ATOM 765 N N . MET A 1 98 ? 4.066 8.541 -5.258 1.00 92.06 98 MET A N 1
ATOM 766 C CA . MET A 1 98 ? 3.358 8.381 -6.532 1.00 92.06 98 MET A CA 1
ATOM 767 C C . MET A 1 98 ? 3.352 9.674 -7.346 1.00 92.06 98 MET A C 1
ATOM 769 O O . MET A 1 98 ? 2.842 10.699 -6.908 1.00 92.06 98 MET A O 1
ATOM 773 N N . ASP A 1 99 ? 3.832 9.597 -8.584 1.00 93.62 99 ASP A N 1
ATOM 774 C CA . ASP A 1 99 ? 3.697 10.656 -9.584 1.00 93.62 99 ASP A CA 1
ATOM 775 C C . ASP A 1 99 ? 3.520 10.034 -10.986 1.00 93.62 99 ASP A C 1
ATOM 777 O O . ASP A 1 99 ? 3.383 8.814 -11.129 1.00 93.62 99 ASP A O 1
ATOM 781 N N . LYS A 1 100 ? 3.482 10.852 -12.046 1.00 94.81 100 LYS A N 1
ATOM 782 C CA . LYS A 1 100 ? 3.270 10.355 -13.420 1.00 94.81 100 LYS A CA 1
ATOM 783 C C . LYS A 1 100 ? 4.372 9.401 -13.902 1.00 94.81 100 LYS A C 1
ATOM 785 O O . LYS A 1 100 ? 4.068 8.518 -14.699 1.00 94.81 100 LYS A O 1
ATOM 790 N N . SER A 1 101 ? 5.598 9.531 -13.397 1.00 95.44 101 SER A N 1
ATOM 791 C CA . SER A 1 101 ? 6.725 8.641 -13.708 1.00 95.44 101 SER A CA 1
ATOM 792 C C . SER A 1 101 ? 6.582 7.242 -13.098 1.00 95.44 101 SER A C 1
ATOM 794 O O . SER A 1 101 ? 7.303 6.328 -13.484 1.00 95.44 101 SER A O 1
ATOM 796 N N . CYS A 1 102 ? 5.615 7.020 -12.196 1.00 96.25 102 CYS A N 1
ATOM 797 C CA . CYS A 1 102 ? 5.289 5.671 -11.728 1.00 96.25 102 CYS A CA 1
ATOM 798 C C . CYS A 1 102 ? 4.689 4.779 -12.817 1.00 96.25 102 CYS A C 1
ATOM 800 O O . CYS A 1 102 ? 4.673 3.559 -12.650 1.00 96.25 102 CYS A O 1
ATOM 802 N N . LYS A 1 103 ? 4.150 5.355 -13.896 1.00 97.81 103 LYS A N 1
ATOM 803 C CA . LYS A 1 103 ? 3.673 4.589 -15.045 1.00 97.81 103 LYS A CA 1
ATOM 804 C C . LYS A 1 103 ? 4.798 4.499 -16.069 1.00 97.81 103 LYS A C 1
ATOM 806 O O . LYS A 1 103 ? 5.074 5.483 -16.744 1.00 97.81 103 LYS A O 1
ATOM 811 N N . VAL A 1 104 ? 5.389 3.317 -16.178 1.00 97.81 104 VAL A N 1
ATOM 812 C CA . VAL A 1 104 ? 6.549 3.053 -17.032 1.00 97.81 104 VAL A CA 1
ATOM 813 C C . VAL A 1 104 ? 6.136 2.299 -18.292 1.00 97.81 104 VAL A C 1
ATOM 815 O O . VAL A 1 104 ? 5.279 1.411 -18.239 1.00 97.81 104 VAL A O 1
ATOM 818 N N . TYR A 1 105 ? 6.734 2.649 -19.421 1.00 98.25 105 TYR A N 1
ATOM 819 C CA . TYR A 1 105 ? 6.430 2.129 -20.752 1.00 98.25 105 TYR A CA 1
ATOM 820 C C . TYR A 1 105 ? 7.543 1.241 -21.313 1.00 98.25 105 TYR A C 1
ATOM 822 O O . TYR A 1 105 ? 7.284 0.475 -22.241 1.00 98.25 105 TYR A O 1
ATOM 830 N N . ASP A 1 106 ? 8.739 1.286 -20.725 1.00 97.38 106 ASP A N 1
ATOM 831 C CA . ASP A 1 106 ? 9.874 0.457 -21.118 1.00 97.38 106 ASP A CA 1
ATOM 832 C C . ASP A 1 106 ? 10.802 0.098 -19.939 1.00 97.38 106 ASP A C 1
ATOM 834 O O . ASP A 1 106 ? 10.577 0.447 -18.774 1.00 97.38 106 ASP A O 1
ATOM 838 N N . MET A 1 107 ? 11.839 -0.684 -20.251 1.00 96.56 107 MET A N 1
ATOM 839 C CA . MET A 1 107 ? 12.796 -1.208 -19.278 1.00 96.56 107 MET A CA 1
ATOM 840 C C . MET A 1 107 ? 13.680 -0.119 -18.655 1.00 96.56 107 MET A C 1
ATOM 842 O O . MET A 1 107 ? 14.102 -0.264 -17.506 1.00 96.56 107 MET A O 1
ATOM 846 N N . ASP A 1 108 ? 13.967 0.960 -19.378 1.00 96.50 108 ASP A N 1
ATOM 847 C CA . ASP A 1 108 ? 14.816 2.035 -18.872 1.00 96.50 108 ASP A CA 1
ATOM 848 C C . ASP A 1 108 ? 14.035 2.907 -17.887 1.00 96.50 108 ASP A C 1
ATOM 850 O O . ASP A 1 108 ? 14.535 3.192 -16.793 1.00 96.50 108 ASP A O 1
ATOM 854 N N . GLU A 1 109 ? 12.773 3.212 -18.201 1.00 97.44 109 GLU A N 1
ATOM 855 C CA . GLU A 1 109 ? 11.835 3.849 -17.278 1.00 97.44 109 GLU A CA 1
ATOM 856 C C . GLU A 1 109 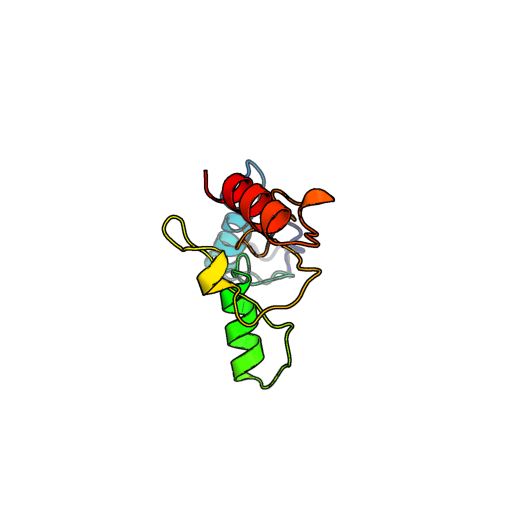? 11.600 2.988 -16.025 1.00 97.44 109 GLU A C 1
ATOM 858 O O . GLU A 1 109 ? 11.643 3.509 -14.907 1.00 97.44 109 GLU A O 1
ATOM 863 N N . LEU A 1 110 ? 11.435 1.662 -16.176 1.00 96.25 110 LEU A N 1
ATOM 864 C CA . LEU A 1 110 ? 11.331 0.730 -15.045 1.00 96.25 110 LEU A CA 1
ATOM 865 C C . LEU A 1 110 ? 12.549 0.836 -14.124 1.00 96.25 110 LEU A C 1
ATOM 867 O O . LEU A 1 110 ? 12.396 1.064 -12.926 1.00 96.25 110 LEU A O 1
ATOM 871 N N . LYS A 1 111 ? 13.762 0.688 -14.668 1.00 94.56 111 LYS A N 1
ATOM 872 C CA . LYS A 1 111 ? 15.003 0.752 -13.881 1.00 94.56 111 LYS A CA 1
ATOM 873 C C . LYS A 1 111 ? 15.169 2.106 -13.197 1.00 94.56 111 LYS A C 1
ATOM 875 O O . LYS A 1 111 ? 15.575 2.154 -12.038 1.00 94.56 111 LYS A O 1
ATOM 880 N N . ALA A 1 112 ? 14.880 3.199 -13.905 1.00 94.44 112 ALA A N 1
ATOM 881 C CA . ALA A 1 112 ? 14.969 4.547 -13.356 1.00 94.44 112 ALA A CA 1
ATOM 882 C C . ALA A 1 112 ? 14.015 4.731 -12.176 1.00 94.44 112 ALA A C 1
ATOM 884 O O . ALA A 1 112 ? 14.430 5.214 -11.122 1.00 94.44 112 ALA A O 1
ATOM 885 N N . ARG A 1 113 ? 12.763 4.290 -12.324 1.00 94.56 113 ARG A N 1
ATOM 886 C CA . ARG A 1 113 ? 11.764 4.463 -11.277 1.00 94.56 113 ARG A CA 1
ATOM 887 C C . ARG A 1 113 ? 11.956 3.516 -10.097 1.00 94.56 113 ARG A C 1
ATOM 889 O O . ARG A 1 113 ? 11.734 3.937 -8.969 1.00 94.56 113 ARG A O 1
ATOM 896 N N . VAL A 1 114 ? 12.403 2.281 -10.324 1.00 93.56 114 VAL A N 1
ATOM 897 C CA . VAL A 1 114 ? 12.744 1.348 -9.237 1.00 93.56 114 VAL A CA 1
ATOM 898 C C . VAL A 1 114 ? 13.854 1.922 -8.359 1.00 93.56 114 VAL A C 1
ATOM 900 O O . VAL A 1 114 ? 13.710 1.908 -7.141 1.00 93.56 114 VAL A O 1
ATOM 903 N N . ARG A 1 115 ? 14.912 2.498 -8.955 1.00 91.31 115 ARG A N 1
ATOM 904 C CA . ARG A 1 115 ? 15.976 3.158 -8.180 1.00 91.31 115 ARG A CA 1
ATOM 905 C C . ARG A 1 115 ? 15.405 4.223 -7.246 1.00 91.31 115 ARG A C 1
ATOM 907 O O . ARG A 1 115 ? 15.693 4.169 -6.065 1.00 91.31 115 ARG A O 1
ATOM 914 N N . ALA A 1 116 ? 14.514 5.086 -7.734 1.00 89.25 116 ALA A N 1
ATOM 915 C CA . ALA A 1 116 ? 13.917 6.158 -6.931 1.00 89.25 116 ALA A CA 1
ATOM 916 C C . ALA A 1 116 ? 13.083 5.693 -5.715 1.00 89.25 116 ALA A C 1
ATOM 918 O O . ALA A 1 116 ? 12.786 6.514 -4.855 1.00 89.25 116 ALA A O 1
ATOM 919 N N . PHE A 1 117 ? 12.675 4.420 -5.647 1.00 87.00 117 PHE A N 1
ATOM 920 C CA . PHE A 1 117 ? 11.978 3.851 -4.485 1.00 87.00 117 PHE A CA 1
ATOM 921 C C . PHE A 1 117 ? 12.885 3.039 -3.552 1.00 87.00 117 PHE A C 1
ATOM 923 O O . PHE A 1 117 ? 12.464 2.725 -2.443 1.00 87.00 117 PHE A O 1
ATOM 930 N N . ILE A 1 118 ? 14.066 2.629 -4.020 1.00 82.25 118 ILE A N 1
ATOM 931 C CA . ILE A 1 118 ? 14.931 1.655 -3.341 1.00 82.25 118 ILE A CA 1
ATOM 932 C C . ILE A 1 118 ? 16.220 2.294 -2.797 1.00 82.25 118 ILE A C 1
ATOM 934 O O . ILE A 1 118 ? 16.795 1.763 -1.847 1.00 82.25 118 ILE A O 1
ATOM 938 N N . THR A 1 119 ? 16.669 3.413 -3.375 1.00 60.09 119 THR A N 1
ATOM 939 C CA . THR A 1 119 ? 17.721 4.277 -2.803 1.00 60.09 119 THR A CA 1
ATOM 940 C C . THR A 1 119 ? 17.126 5.330 -1.892 1.00 60.09 119 THR A C 1
ATOM 942 O O . THR A 1 119 ? 17.710 5.548 -0.812 1.00 60.09 119 THR A O 1
#

pLDDT: mean 91.78, std 7.43, range [54.94, 98.31]

Foldseek 3Di:
DPPPDQEAADPFLDDPPDPTGFLVVLVVCVVVVHHYDDDHSVPNWQWPVRVVVVCVVVVNDDDDDFDDAQPDDQCVRCVVDAPQDAAADRTPDDSPPDDPLSGHGDDVSSVVVVVVRHD

Sequence (119 aa):
MSGKYDVFYNMCDGAKDEDRAGIEVVQALEEFHVPFTGAVSKYYEMTKPDMKLVAHYYDINTAKYALLGPNDNPIEACAHMRFPMLIKHMSGYSSVGMDKSCKVYDMDELKARVRAFIT